Protein AF-A0A8T5L373-F1 (afdb_monomer)

Secondary structure (DSSP, 8-state):
-B---TTS----B--GGGEEEE-SS-EEESS--GGGGTTPEEE-TT--EEEEEEEEEE-SSSS-EEEEEEEESS-SSPEEEEGGGEEEESSEEEESS-GGG--

Sequence (103 aa):
MIVGPGWFEANHYIGGSYIDRITNEAIILSMMPATEYIGLVVNDLDGMKIGKIKAVNRSNKTNKLLSINIDSDHHDEDIQISADYISAIGHTVMLKEKLEDLK

Mean predicted aligned error: 8.51 Å

Foldseek 3Di:
DQDDDPPDPSQDDDDPQQFPDDDPVDTDGPDDQPQVQFQAFEAEPVRHTQATFHDFDADSVHSHTQWTWGDGPPDPDTDIGGPVQWPDDDSHTYGVHDPVPGD

Radius of gyration: 15.49 Å; Cα contacts (8 Å, |Δi|>4): 182; chains: 1; bounding box: 35×24×43 Å

Structure (mmCIF, N/CA/C/O backbone):
data_AF-A0A8T5L373-F1
#
_entry.id   AF-A0A8T5L373-F1
#
loop_
_atom_site.group_PDB
_atom_site.id
_atom_site.type_symbol
_atom_site.label_atom_id
_atom_site.label_alt_id
_atom_site.label_comp_id
_atom_site.label_asym_id
_atom_site.label_entity_id
_atom_site.label_seq_id
_atom_site.pdbx_PDB_ins_code
_atom_site.Cartn_x
_atom_site.Cartn_y
_atom_site.Cartn_z
_atom_site.occupancy
_atom_site.B_iso_or_equiv
_atom_site.auth_seq_id
_atom_site.auth_comp_id
_atom_site.auth_asym_id
_atom_site.auth_atom_id
_atom_site.pdbx_PDB_model_num
ATOM 1 N N . MET A 1 1 ? -9.178 3.736 20.911 1.00 44.25 1 MET A N 1
ATOM 2 C CA . MET A 1 1 ? -8.623 2.800 21.910 1.00 44.25 1 MET A CA 1
ATOM 3 C C . MET A 1 1 ? -7.206 2.480 21.474 1.00 44.25 1 MET A C 1
ATOM 5 O O . MET A 1 1 ? -7.011 2.283 20.281 1.00 44.25 1 MET A O 1
ATOM 9 N N . ILE A 1 2 ? -6.233 2.530 22.383 1.00 41.94 2 ILE A N 1
ATOM 10 C CA . ILE A 1 2 ? -4.852 2.135 22.084 1.00 41.94 2 ILE A CA 1
ATOM 11 C C . ILE A 1 2 ? -4.796 0.610 22.178 1.00 41.94 2 ILE A C 1
ATOM 13 O O . ILE A 1 2 ? -5.186 0.060 23.205 1.00 41.94 2 ILE A O 1
ATOM 17 N N . VAL A 1 3 ? -4.353 -0.062 21.117 1.00 47.97 3 VAL A N 1
ATOM 18 C CA . VAL A 1 3 ? -4.169 -1.519 21.098 1.00 47.97 3 VAL A CA 1
ATOM 19 C C . VAL A 1 3 ? -2.686 -1.784 20.862 1.00 47.97 3 VAL A C 1
ATOM 21 O O . VAL A 1 3 ? -2.147 -1.362 19.842 1.00 47.97 3 VAL A O 1
ATOM 24 N N . GLY A 1 4 ? -2.016 -2.439 21.810 1.00 43.22 4 GLY A N 1
ATOM 25 C CA . GLY A 1 4 ? -0.611 -2.818 21.673 1.00 43.22 4 GLY A CA 1
ATOM 26 C C . GLY A 1 4 ? -0.235 -3.954 22.630 1.00 43.22 4 GLY A C 1
ATOM 27 O O . GLY A 1 4 ? -0.633 -3.903 23.796 1.00 43.22 4 GLY A O 1
ATOM 28 N N . PRO A 1 5 ? 0.519 -4.977 22.183 1.00 47.25 5 PRO A N 1
ATOM 29 C CA . PRO A 1 5 ? 1.209 -5.872 23.099 1.00 47.25 5 PRO A CA 1
ATOM 30 C C . PRO A 1 5 ? 2.325 -5.074 23.787 1.00 47.25 5 PRO A C 1
ATOM 32 O O . PRO A 1 5 ? 2.983 -4.254 23.150 1.00 47.25 5 PRO A O 1
ATOM 35 N N . GLY A 1 6 ? 2.490 -5.285 25.094 1.00 42.47 6 GLY A N 1
ATOM 36 C CA . GLY A 1 6 ? 3.082 -4.356 26.068 1.00 42.47 6 GLY A CA 1
ATOM 37 C C . GLY A 1 6 ? 4.513 -3.837 25.866 1.00 42.47 6 GLY A C 1
ATOM 38 O O . GLY A 1 6 ? 5.014 -3.207 26.790 1.00 42.47 6 GLY A O 1
ATOM 39 N N . TRP A 1 7 ? 5.161 -4.043 24.714 1.00 44.59 7 TRP A N 1
ATOM 40 C CA . TRP A 1 7 ? 6.517 -3.562 24.407 1.00 44.59 7 TRP A CA 1
ATOM 41 C C . TRP A 1 7 ? 6.670 -2.832 23.061 1.00 44.59 7 TRP A C 1
ATOM 43 O O . TRP A 1 7 ? 7.786 -2.456 22.712 1.00 44.59 7 TRP A O 1
ATOM 53 N N . PHE A 1 8 ? 5.590 -2.584 22.315 1.00 43.81 8 PHE A N 1
ATOM 54 C CA . PHE A 1 8 ? 5.647 -1.776 21.090 1.00 43.81 8 PHE A CA 1
ATOM 55 C C . PHE A 1 8 ? 5.005 -0.411 21.325 1.00 43.81 8 PHE A C 1
ATOM 57 O O . PHE A 1 8 ? 3.930 -0.326 21.921 1.00 43.81 8 PHE A O 1
ATOM 64 N N . GLU A 1 9 ? 5.664 0.657 20.864 1.00 44.00 9 GLU A N 1
ATOM 65 C CA . GLU A 1 9 ? 5.100 2.005 20.895 1.00 44.00 9 GLU A CA 1
ATOM 66 C C . GLU A 1 9 ? 3.669 1.992 20.345 1.00 44.00 9 GLU A C 1
ATOM 68 O O . GLU A 1 9 ? 3.389 1.467 19.264 1.00 44.00 9 GLU A O 1
ATOM 73 N N . ALA A 1 10 ? 2.759 2.572 21.123 1.00 44.62 10 ALA A N 1
ATOM 74 C CA . ALA A 1 10 ? 1.334 2.695 20.860 1.00 44.62 10 ALA A CA 1
ATOM 75 C C . ALA A 1 10 ? 1.031 3.656 19.689 1.00 44.62 10 ALA A C 1
ATOM 77 O O . ALA A 1 10 ? 0.292 4.625 19.835 1.00 44.62 10 ALA A O 1
ATOM 78 N N . ASN A 1 11 ? 1.582 3.385 18.507 1.00 50.00 11 ASN A N 1
ATOM 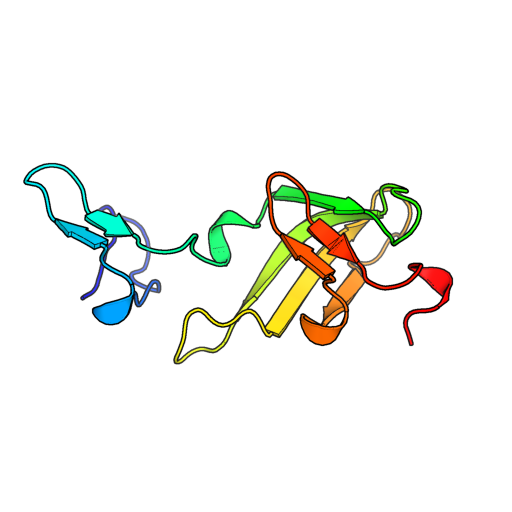79 C CA . ASN A 1 11 ? 1.402 4.194 17.299 1.00 50.00 11 ASN A CA 1
ATOM 80 C C . ASN A 1 11 ? 0.234 3.694 16.420 1.00 50.00 11 ASN A C 1
ATOM 82 O O . ASN A 1 11 ? 0.077 4.111 15.270 1.00 50.00 11 ASN A O 1
ATOM 86 N N . HIS A 1 12 ? -0.606 2.799 16.952 1.00 55.56 12 HIS A N 1
ATOM 87 C CA . HIS A 1 12 ? -1.753 2.222 16.255 1.00 55.56 12 HIS A CA 1
ATOM 88 C C . HIS A 1 12 ? -3.068 2.734 16.842 1.00 55.56 12 HIS A C 1
ATOM 90 O O . HIS A 1 12 ? -3.579 2.232 17.842 1.00 55.56 12 HIS A O 1
ATOM 96 N N . TYR A 1 13 ? -3.632 3.748 16.184 1.00 56.94 13 TYR A N 1
ATOM 97 C CA . TYR A 1 13 ? -4.986 4.220 16.449 1.00 56.94 13 TYR A CA 1
ATOM 98 C C . TYR A 1 13 ? -5.966 3.492 15.536 1.00 56.94 13 TYR A C 1
ATOM 100 O O . TYR A 1 13 ? -6.019 3.742 14.332 1.00 56.94 13 TYR A O 1
ATOM 108 N N . ILE A 1 14 ? -6.775 2.613 16.124 1.00 63.03 14 ILE A N 1
ATOM 109 C CA . ILE A 1 14 ? -7.926 2.014 15.451 1.00 63.03 14 ILE A CA 1
ATOM 110 C C . ILE A 1 14 ? -9.174 2.749 15.952 1.00 63.03 14 ILE A C 1
ATOM 112 O O . ILE A 1 14 ? -9.512 2.720 17.140 1.00 63.03 14 ILE A O 1
ATOM 116 N N . GLY A 1 15 ? -9.825 3.484 15.049 1.00 64.88 15 GLY A N 1
ATOM 117 C CA . GLY A 1 15 ? -11.127 4.104 15.305 1.00 64.88 15 GLY A CA 1
ATOM 118 C C . GLY A 1 15 ? -12.199 3.051 15.604 1.00 64.88 15 GLY A C 1
ATOM 119 O O . GLY A 1 15 ? -12.193 1.976 15.015 1.00 64.88 15 GLY A O 1
ATOM 120 N N . GLY A 1 16 ? -13.136 3.356 16.507 1.00 66.25 16 GLY A N 1
ATOM 121 C CA . GLY A 1 16 ? -14.153 2.390 16.952 1.00 66.25 16 GLY A CA 1
ATOM 122 C C . GLY A 1 16 ? -15.038 1.833 15.829 1.00 66.25 16 GLY A C 1
ATOM 123 O O . GLY A 1 16 ? -15.496 0.704 15.926 1.00 66.25 16 GLY A O 1
ATOM 124 N N . SER A 1 17 ? -15.207 2.573 14.729 1.00 70.62 17 SER A N 1
ATOM 125 C CA . SER A 1 17 ? -15.942 2.130 13.535 1.00 70.62 17 SER A CA 1
ATOM 126 C C . SER A 1 17 ? -15.294 0.956 12.792 1.00 70.62 17 SER A C 1
ATOM 128 O O . SER A 1 17 ? -15.932 0.356 11.934 1.00 70.62 17 SER A O 1
ATOM 130 N N . TYR A 1 18 ? -14.025 0.650 13.075 1.00 71.38 18 TYR A N 1
ATOM 131 C CA . TYR A 1 18 ? -13.310 -0.468 12.457 1.00 71.38 18 TYR A CA 1
ATOM 132 C C . TYR A 1 18 ? -13.440 -1.768 13.251 1.00 71.38 18 TYR A C 1
ATOM 134 O O . TYR A 1 18 ? -12.897 -2.783 12.830 1.00 71.38 18 TYR A O 1
ATOM 142 N N . ILE A 1 19 ? -14.115 -1.746 14.401 1.00 80.88 19 ILE A N 1
ATOM 143 C CA . ILE A 1 19 ? -14.329 -2.929 15.230 1.00 80.88 19 ILE A CA 1
ATOM 144 C C . ILE A 1 19 ? -15.616 -3.608 14.758 1.00 80.88 19 ILE A C 1
ATOM 146 O O . ILE A 1 19 ? -16.687 -3.015 14.847 1.00 80.88 19 ILE A O 1
ATOM 150 N N . ASP A 1 20 ? -15.505 -4.844 14.269 1.00 83.50 20 ASP A N 1
ATOM 151 C CA . ASP A 1 20 ? -16.668 -5.695 13.980 1.00 83.50 20 ASP A CA 1
ATOM 152 C C . ASP A 1 20 ? -17.229 -6.268 15.285 1.00 83.50 20 ASP A C 1
ATOM 154 O O . ASP A 1 20 ? -18.405 -6.108 15.607 1.00 83.50 20 ASP A O 1
ATOM 158 N N . ARG A 1 21 ? -16.361 -6.897 16.087 1.00 85.31 21 ARG A N 1
ATOM 159 C CA . ARG A 1 21 ? -16.721 -7.431 17.405 1.00 85.31 21 ARG A CA 1
ATOM 160 C C . ARG A 1 21 ? -15.515 -7.517 18.326 1.00 85.31 21 ARG A C 1
ATOM 162 O O . ARG A 1 21 ? -14.374 -7.648 17.884 1.00 85.31 21 ARG A O 1
ATOM 169 N N . ILE A 1 22 ? -15.799 -7.503 19.620 1.00 84.19 22 ILE A N 1
ATOM 170 C CA . ILE A 1 22 ? -14.819 -7.694 20.687 1.00 84.19 22 ILE A CA 1
ATOM 171 C C . ILE A 1 22 ? -15.151 -9.021 21.365 1.00 84.19 22 ILE A C 1
ATOM 173 O O . ILE A 1 22 ? -16.297 -9.234 21.763 1.00 84.19 22 ILE A O 1
ATOM 177 N N . THR A 1 23 ? -14.171 -9.912 21.474 1.00 86.94 23 THR A N 1
ATOM 178 C CA . THR A 1 23 ? -14.245 -11.115 22.315 1.00 86.94 23 THR A CA 1
ATOM 179 C C . THR A 1 23 ? -13.330 -10.941 23.525 1.00 86.94 23 THR A C 1
ATOM 181 O O . THR A 1 23 ? -12.626 -9.936 23.640 1.00 86.94 23 THR A O 1
ATOM 184 N N . ASN A 1 24 ? -13.333 -11.900 24.450 1.00 84.94 24 ASN A N 1
ATOM 185 C CA . ASN A 1 24 ? -12.442 -11.838 25.611 1.00 84.94 24 ASN A CA 1
ATOM 186 C C . ASN A 1 24 ? -10.960 -11.976 25.212 1.00 84.94 24 ASN A C 1
ATOM 188 O O . ASN A 1 24 ? -10.080 -11.534 25.945 1.00 84.94 24 ASN A O 1
ATOM 192 N N . GLU A 1 25 ? -10.689 -12.580 24.055 1.00 83.81 25 GLU A N 1
ATOM 193 C CA . GLU A 1 25 ? -9.356 -12.942 23.576 1.00 83.81 25 GLU A CA 1
ATOM 194 C C . GLU A 1 25 ? -8.850 -12.021 22.458 1.00 83.81 25 GLU A C 1
ATOM 196 O O . GLU A 1 25 ? -7.639 -11.870 22.299 1.00 83.81 25 GLU A O 1
ATOM 201 N N . ALA A 1 26 ? -9.746 -11.426 21.662 1.00 80.94 26 ALA A N 1
ATOM 202 C CA . ALA A 1 26 ? -9.365 -10.684 20.465 1.00 80.94 26 ALA A CA 1
ATOM 203 C C . ALA A 1 26 ? -10.349 -9.566 20.084 1.00 80.94 26 ALA A C 1
ATOM 205 O O . ALA A 1 26 ? -11.534 -9.581 20.418 1.00 80.94 26 ALA A O 1
ATOM 206 N N . ILE A 1 27 ? -9.846 -8.610 19.301 1.00 80.56 27 ILE A N 1
ATOM 207 C CA . ILE A 1 27 ? -10.656 -7.613 18.596 1.00 80.56 27 ILE A CA 1
ATOM 208 C C . ILE A 1 27 ? -10.674 -8.008 17.121 1.00 80.56 27 ILE A C 1
ATOM 210 O O . ILE A 1 27 ? -9.628 -8.045 16.474 1.00 80.56 27 ILE A O 1
ATOM 214 N N . ILE A 1 28 ? -11.858 -8.293 16.589 1.00 82.12 28 ILE A N 1
ATOM 215 C CA . IL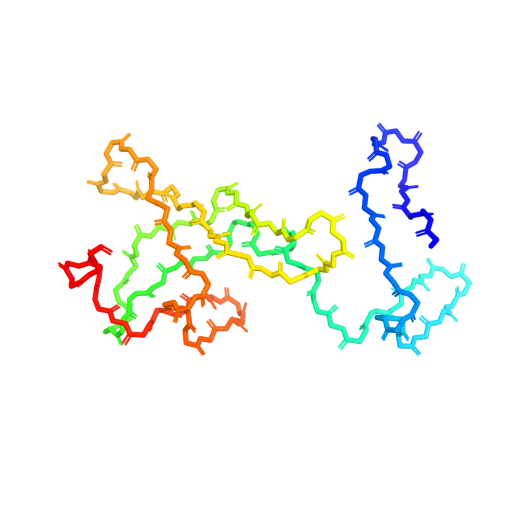E A 1 28 ? -12.050 -8.580 15.166 1.00 82.12 28 ILE A CA 1
ATOM 216 C C . ILE A 1 28 ? -12.346 -7.252 14.477 1.00 82.12 28 ILE A C 1
ATOM 218 O O . ILE A 1 28 ? -13.238 -6.505 14.893 1.00 82.12 28 ILE A O 1
ATOM 222 N N . LEU A 1 29 ? -11.601 -6.964 13.417 1.00 81.62 29 LEU A N 1
ATOM 223 C CA . LEU A 1 29 ? -11.768 -5.744 12.644 1.00 81.62 29 LEU A CA 1
ATOM 224 C C . LEU A 1 29 ? -12.689 -5.985 11.449 1.00 81.62 29 LEU A C 1
ATOM 226 O O . LEU A 1 29 ? -12.638 -7.036 10.817 1.00 81.62 29 LEU A O 1
ATOM 230 N N . SER A 1 30 ? -13.498 -4.985 11.114 1.00 80.62 30 SER A N 1
ATOM 231 C CA . SER A 1 30 ? -14.347 -4.989 9.918 1.00 80.62 30 SER A CA 1
ATOM 232 C C . SER A 1 30 ? -13.560 -4.733 8.627 1.00 80.62 30 SER A C 1
ATOM 234 O O . SER A 1 30 ? -14.099 -4.871 7.531 1.00 80.62 30 SER A O 1
ATOM 236 N N . MET A 1 31 ? -12.282 -4.360 8.740 1.00 77.44 31 MET A N 1
ATOM 237 C CA . MET A 1 31 ? -11.374 -4.149 7.618 1.00 77.44 31 MET A CA 1
ATOM 238 C C . MET A 1 31 ? -9.937 -4.534 7.974 1.00 77.44 31 MET A C 1
ATOM 240 O O . MET A 1 31 ? -9.548 -4.519 9.142 1.00 77.44 31 MET A O 1
ATOM 244 N N . MET A 1 32 ? -9.126 -4.788 6.951 1.00 79.81 32 MET A N 1
ATOM 245 C CA . MET A 1 32 ? -7.696 -5.033 7.106 1.00 79.81 32 MET A CA 1
ATOM 246 C C . MET A 1 32 ? -6.946 -3.711 7.378 1.00 79.81 32 MET A C 1
ATOM 248 O O . MET A 1 32 ? -7.110 -2.744 6.625 1.00 79.81 32 MET A O 1
ATOM 252 N N . PRO A 1 33 ? -6.142 -3.614 8.453 1.00 82.31 33 PRO A N 1
ATOM 253 C CA . PRO A 1 33 ? -5.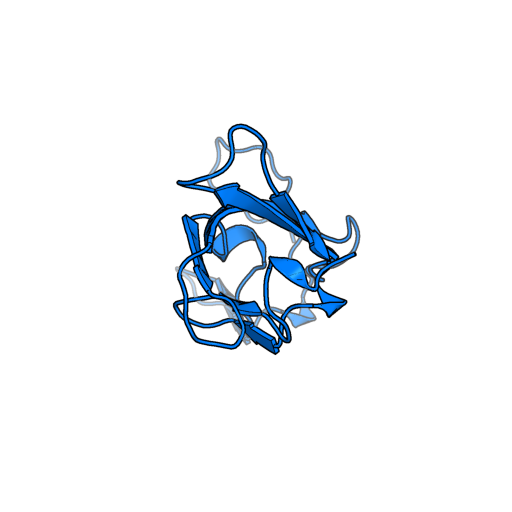288 -2.455 8.691 1.00 82.31 33 PRO A CA 1
ATOM 254 C C . PRO A 1 33 ? -4.292 -2.251 7.548 1.00 82.31 33 PRO A C 1
ATOM 256 O O . PRO A 1 33 ? -3.718 -3.218 7.060 1.00 82.31 33 PRO A O 1
ATOM 259 N N . ALA A 1 34 ? -4.016 -1.002 7.155 1.00 85.19 34 ALA A N 1
ATOM 260 C CA . ALA A 1 34 ? -3.097 -0.746 6.040 1.00 85.19 34 ALA A CA 1
ATOM 261 C C . ALA A 1 34 ? -1.658 -1.212 6.333 1.00 85.19 34 ALA A C 1
ATOM 263 O O . ALA A 1 34 ? -0.883 -1.470 5.422 1.00 85.19 34 ALA A O 1
ATOM 264 N N . THR A 1 35 ? -1.298 -1.343 7.611 1.00 85.31 35 THR A N 1
ATOM 265 C CA . THR A 1 35 ? -0.004 -1.878 8.056 1.00 85.31 35 THR A CA 1
ATOM 266 C C . THR A 1 35 ? 0.172 -3.358 7.757 1.00 85.31 35 THR A C 1
ATOM 268 O O . THR A 1 35 ? 1.303 -3.791 7.574 1.00 85.31 35 THR A O 1
ATOM 271 N N . GLU A 1 36 ? -0.920 -4.110 7.618 1.00 87.75 36 GLU A N 1
ATOM 272 C CA . GLU A 1 36 ? -0.870 -5.515 7.201 1.00 87.75 36 GLU A CA 1
ATOM 273 C C . GLU A 1 36 ? -0.524 -5.670 5.711 1.00 87.75 36 GLU A C 1
ATOM 275 O O . GLU A 1 36 ? -0.335 -6.782 5.231 1.00 87.75 36 GLU A O 1
ATOM 280 N N . TYR A 1 37 ? -0.442 -4.570 4.949 1.00 92.06 37 TYR A N 1
ATOM 281 C CA . TYR A 1 37 ? -0.042 -4.625 3.541 1.00 92.06 37 TYR A CA 1
ATOM 282 C C . TYR A 1 37 ? 1.475 -4.756 3.361 1.00 92.06 37 TYR A C 1
ATOM 284 O O . TYR A 1 37 ? 1.937 -5.056 2.261 1.00 92.06 37 TYR A O 1
ATOM 292 N N . ILE A 1 38 ? 2.267 -4.531 4.414 1.00 94.06 38 ILE A N 1
ATOM 293 C CA . ILE A 1 38 ? 3.726 -4.669 4.360 1.00 94.06 38 ILE A CA 1
ATOM 294 C C . ILE A 1 38 ? 4.089 -6.122 4.019 1.00 94.06 38 ILE A C 1
ATOM 296 O O . ILE A 1 38 ? 3.564 -7.069 4.596 1.00 94.06 38 ILE A O 1
ATOM 300 N N . GLY A 1 39 ? 4.996 -6.297 3.060 1.00 94.69 39 GLY A N 1
ATOM 301 C CA . GLY A 1 39 ? 5.440 -7.592 2.552 1.00 94.69 39 GLY A CA 1
ATOM 302 C C . GLY A 1 39 ? 4.576 -8.177 1.431 1.00 94.69 39 GLY A C 1
ATOM 303 O O . GLY A 1 39 ? 5.020 -9.133 0.786 1.00 94.69 39 GLY A O 1
ATOM 304 N N . LEU A 1 40 ? 3.393 -7.610 1.150 1.00 96.12 40 LEU A N 1
ATOM 305 C CA . LEU A 1 40 ? 2.574 -8.045 0.017 1.00 96.12 40 LEU A CA 1
ATOM 306 C C . LEU A 1 40 ? 3.290 -7.770 -1.307 1.00 96.12 40 LEU A C 1
ATOM 308 O O . LEU A 1 40 ? 3.976 -6.758 -1.471 1.00 96.12 40 LEU A O 1
ATOM 312 N N . VAL A 1 41 ? 3.107 -8.685 -2.258 1.00 96.88 41 VAL A N 1
ATOM 313 C CA . VAL A 1 41 ? 3.633 -8.544 -3.619 1.00 96.88 41 VAL A CA 1
ATOM 314 C C . VAL A 1 41 ? 2.808 -7.506 -4.368 1.00 96.88 41 VAL A C 1
ATOM 316 O O . VAL A 1 41 ? 1.577 -7.559 -4.333 1.00 96.88 41 VAL A O 1
ATOM 319 N N . VAL A 1 42 ? 3.491 -6.592 -5.053 1.00 96.44 42 VAL A N 1
ATOM 320 C CA . VAL A 1 42 ? 2.865 -5.601 -5.931 1.00 96.44 42 VAL A CA 1
ATOM 321 C C . VAL A 1 42 ? 3.073 -6.023 -7.376 1.00 96.44 42 VAL A C 1
ATOM 323 O O . VAL A 1 42 ? 4.211 -6.246 -7.798 1.00 96.44 42 VAL A O 1
ATOM 326 N N . ASN A 1 43 ? 1.973 -6.113 -8.115 1.00 96.00 43 ASN A N 1
ATOM 327 C CA . ASN A 1 43 ? 1.957 -6.391 -9.539 1.00 96.00 43 ASN A CA 1
ATOM 328 C C . ASN A 1 43 ? 1.373 -5.202 -10.303 1.00 96.00 43 ASN A C 1
ATOM 330 O O . ASN A 1 43 ? 0.504 -4.486 -9.794 1.00 96.00 43 ASN A O 1
ATOM 334 N N . ASP A 1 44 ? 1.829 -5.017 -11.532 1.00 94.50 44 ASP A N 1
ATOM 335 C CA . ASP A 1 44 ? 1.262 -4.034 -12.445 1.00 94.50 44 ASP A CA 1
ATOM 336 C C . ASP A 1 44 ? -0.071 -4.503 -13.070 1.00 94.50 44 ASP A C 1
ATOM 338 O O . ASP A 1 44 ? -0.615 -5.551 -12.707 1.00 94.50 44 ASP A O 1
ATOM 342 N N . LEU A 1 45 ? -0.607 -3.717 -14.010 1.00 94.81 45 LEU A N 1
ATOM 343 C CA . LEU A 1 45 ? -1.841 -4.047 -14.732 1.00 94.81 45 LEU A CA 1
ATOM 344 C C . LEU A 1 45 ? -1.778 -5.390 -15.489 1.00 94.81 45 LEU A C 1
ATOM 346 O O . LEU A 1 45 ? -2.793 -6.083 -15.572 1.00 94.81 45 LEU A O 1
ATOM 350 N N . ASP A 1 46 ? -0.610 -5.770 -16.011 1.00 93.44 46 ASP A N 1
ATOM 351 C CA . ASP A 1 46 ? -0.409 -7.019 -16.757 1.00 93.44 46 ASP A CA 1
ATOM 352 C C . ASP A 1 46 ? -0.145 -8.218 -15.824 1.00 93.44 46 ASP A C 1
ATOM 354 O O . ASP A 1 46 ? -0.027 -9.361 -16.276 1.00 93.44 46 ASP A O 1
ATOM 358 N N . GLY A 1 47 ? -0.069 -7.980 -14.511 1.00 92.06 47 GLY A N 1
ATOM 359 C CA . GLY A 1 47 ? 0.272 -8.990 -13.513 1.00 92.06 47 GLY A CA 1
ATOM 360 C C . GLY A 1 47 ? 1.778 -9.222 -13.370 1.00 92.06 47 GLY A C 1
ATOM 361 O O . GLY A 1 47 ? 2.181 -10.190 -12.718 1.00 92.06 47 GLY A O 1
ATOM 362 N N . MET A 1 48 ? 2.617 -8.361 -13.950 1.00 93.00 48 MET A N 1
ATOM 363 C CA . MET A 1 48 ? 4.064 -8.422 -13.785 1.00 93.00 48 MET A CA 1
ATOM 364 C C . MET A 1 48 ? 4.450 -7.956 -12.381 1.00 93.00 48 MET A C 1
ATOM 366 O O . MET A 1 48 ? 4.031 -6.896 -11.916 1.00 93.00 48 MET A O 1
ATOM 370 N N . LYS A 1 49 ? 5.277 -8.754 -11.699 1.00 94.75 49 LYS A N 1
ATOM 371 C CA . LYS A 1 49 ? 5.764 -8.435 -10.356 1.00 94.75 49 LYS A CA 1
ATOM 372 C C . LYS A 1 49 ? 6.723 -7.246 -10.401 1.00 94.75 49 LYS A C 1
ATOM 374 O O . LYS A 1 49 ? 7.774 -7.329 -11.027 1.00 94.75 49 LYS A O 1
ATOM 379 N N . ILE A 1 50 ? 6.399 -6.203 -9.641 1.00 94.25 50 ILE A N 1
ATOM 380 C CA . ILE A 1 50 ? 7.255 -5.025 -9.439 1.00 94.25 50 ILE A CA 1
ATOM 381 C C . ILE A 1 50 ? 8.196 -5.238 -8.247 1.00 94.25 50 ILE A C 1
ATOM 383 O O . ILE A 1 50 ? 9.371 -4.869 -8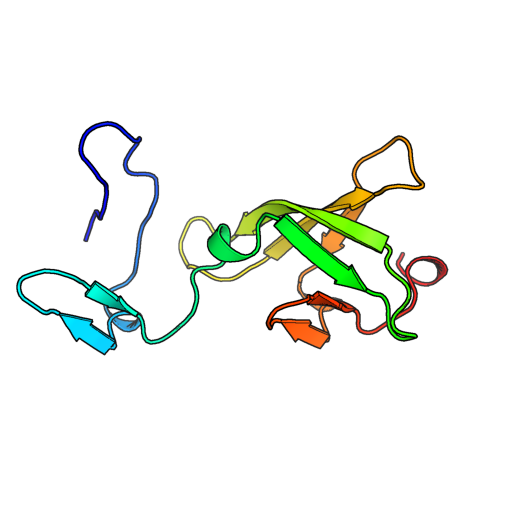.287 1.00 94.25 50 ILE A O 1
ATOM 387 N N . GLY A 1 51 ? 7.672 -5.826 -7.169 1.00 95.44 51 GLY A N 1
ATOM 388 C CA . GLY A 1 51 ? 8.395 -5.957 -5.908 1.00 95.44 51 GLY A CA 1
ATOM 389 C C . GLY A 1 51 ? 7.480 -6.280 -4.732 1.00 95.44 51 GLY A C 1
ATOM 390 O O . GLY A 1 51 ? 6.411 -6.880 -4.906 1.00 95.44 51 GLY A O 1
ATOM 391 N N . LYS A 1 52 ? 7.900 -5.894 -3.526 1.00 96.88 52 LYS A N 1
ATOM 392 C CA . LYS A 1 52 ? 7.116 -6.053 -2.290 1.00 96.88 52 LYS A CA 1
ATOM 393 C C . LYS A 1 52 ? 6.971 -4.735 -1.547 1.00 96.88 52 LYS A C 1
ATOM 395 O O . LYS A 1 52 ? 7.871 -3.904 -1.562 1.00 96.88 52 LYS A O 1
ATOM 400 N N . ILE A 1 53 ? 5.858 -4.557 -0.843 1.00 96.50 53 ILE A N 1
ATOM 401 C CA . ILE A 1 53 ? 5.654 -3.367 -0.011 1.00 96.50 53 ILE A CA 1
ATOM 402 C C . ILE A 1 53 ? 6.641 -3.387 1.157 1.00 96.50 53 ILE A C 1
ATOM 404 O O . ILE A 1 53 ? 6.578 -4.260 2.020 1.00 96.50 53 ILE A O 1
ATOM 408 N N . LYS A 1 54 ? 7.516 -2.390 1.212 1.00 95.75 54 LYS A N 1
ATOM 409 C CA . LYS A 1 54 ? 8.471 -2.171 2.302 1.00 95.75 54 LYS A CA 1
ATOM 410 C C . LYS A 1 54 ? 7.887 -1.295 3.399 1.00 95.75 54 LYS A C 1
ATOM 412 O O . LYS A 1 54 ? 8.098 -1.551 4.581 1.00 95.75 54 LYS A O 1
ATOM 417 N N . ALA A 1 55 ? 7.137 -0.267 3.007 1.00 94.38 55 ALA A N 1
ATOM 418 C CA . ALA A 1 55 ? 6.495 0.655 3.932 1.00 94.38 55 ALA A CA 1
ATOM 419 C C . ALA A 1 55 ? 5.160 1.157 3.381 1.00 94.38 55 ALA A C 1
ATOM 421 O O . ALA A 1 55 ? 4.947 1.230 2.171 1.00 94.38 55 ALA A O 1
ATOM 422 N N . VAL A 1 56 ? 4.266 1.541 4.290 1.00 93.75 56 VAL A N 1
ATOM 423 C CA . VAL A 1 56 ? 2.980 2.155 3.958 1.00 93.75 56 VAL A CA 1
ATOM 424 C C . VAL A 1 56 ? 2.909 3.552 4.550 1.00 93.75 56 VAL A C 1
ATOM 426 O O . VAL A 1 56 ? 3.192 3.759 5.730 1.00 93.75 56 VAL A O 1
A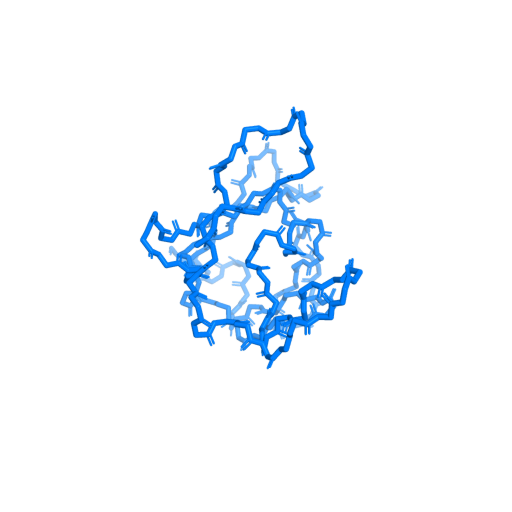TOM 429 N N . ASN A 1 57 ? 2.498 4.516 3.736 1.00 92.19 57 ASN A N 1
ATOM 430 C CA . ASN A 1 57 ? 2.157 5.851 4.190 1.00 92.19 57 ASN A CA 1
ATOM 431 C C . ASN A 1 57 ? 0.637 5.934 4.331 1.00 92.19 57 ASN A C 1
ATOM 433 O O . ASN A 1 57 ? -0.106 5.696 3.374 1.00 92.19 57 ASN A O 1
ATOM 437 N N . ARG A 1 58 ? 0.163 6.268 5.527 1.00 89.00 58 ARG A N 1
ATOM 438 C CA . ARG A 1 58 ? -1.263 6.392 5.841 1.00 89.00 58 ARG A CA 1
ATOM 439 C C . ARG A 1 58 ? -1.544 7.738 6.480 1.00 89.00 58 ARG A C 1
ATOM 441 O O . ARG A 1 58 ? -0.650 8.397 7.000 1.00 89.00 58 ARG A O 1
ATOM 448 N N . SER A 1 59 ? -2.811 8.132 6.493 1.00 84.69 59 SER A N 1
ATOM 449 C CA . SER A 1 59 ? -3.215 9.311 7.250 1.00 84.69 59 SER A CA 1
ATOM 450 C C . SER A 1 59 ? -2.884 9.147 8.741 1.00 84.69 59 SER A C 1
ATOM 452 O O . SER A 1 59 ? -3.220 8.144 9.358 1.00 84.69 59 SER A O 1
ATOM 454 N N . ASN A 1 60 ? -2.319 10.176 9.373 1.00 76.75 60 ASN A N 1
ATOM 455 C CA . ASN A 1 60 ? -2.090 10.168 10.827 1.00 76.75 60 ASN A CA 1
ATOM 456 C C . ASN A 1 60 ? -3.394 10.192 11.645 1.00 76.75 60 ASN A C 1
ATOM 458 O O . ASN A 1 60 ? -3.373 10.005 12.858 1.00 76.75 60 ASN A O 1
ATOM 462 N N . LYS A 1 61 ? -4.533 10.460 10.992 1.00 76.00 61 LYS A N 1
ATOM 463 C CA . LYS A 1 61 ? -5.851 10.572 11.631 1.00 76.00 61 LYS A CA 1
ATOM 464 C C . LYS A 1 61 ? -6.779 9.400 11.304 1.00 76.00 61 LYS A C 1
ATOM 466 O O . LYS A 1 61 ? -7.767 9.205 12.006 1.00 76.00 61 LYS A O 1
ATOM 471 N N . THR A 1 62 ? -6.510 8.647 10.236 1.00 76.88 62 THR A N 1
ATOM 472 C CA . THR A 1 62 ? -7.371 7.553 9.756 1.00 76.88 62 THR A CA 1
ATOM 473 C C . THR A 1 62 ? -6.531 6.398 9.219 1.00 76.88 62 THR A C 1
ATOM 475 O O . THR A 1 62 ? -5.395 6.585 8.809 1.00 76.88 62 THR A O 1
ATOM 478 N N . ASN A 1 63 ? -7.094 5.194 9.118 1.00 75.94 63 ASN A N 1
ATOM 479 C CA . ASN A 1 63 ? -6.398 4.064 8.490 1.00 75.94 63 ASN A CA 1
ATOM 480 C C . ASN A 1 63 ? -6.388 4.146 6.941 1.00 75.94 63 ASN A C 1
ATOM 482 O O . ASN A 1 63 ? -6.191 3.144 6.260 1.00 75.94 63 ASN A O 1
ATOM 486 N N . LYS A 1 64 ? -6.636 5.329 6.359 1.00 85.50 64 LYS A N 1
ATOM 487 C CA . LYS A 1 64 ? -6.643 5.512 4.905 1.00 85.50 64 LYS A CA 1
ATOM 488 C C . LYS A 1 64 ? -5.210 5.475 4.374 1.00 85.50 64 LYS A C 1
ATOM 490 O O . LYS A 1 64 ? -4.380 6.285 4.789 1.00 85.50 64 LYS A O 1
ATOM 495 N N . LEU A 1 65 ? -4.959 4.563 3.439 1.00 90.69 65 LEU A N 1
ATOM 496 C CA . LEU A 1 65 ? -3.711 4.471 2.688 1.00 90.69 65 LEU A CA 1
ATOM 497 C C . LEU A 1 65 ? -3.544 5.708 1.790 1.00 90.69 65 LEU A C 1
ATOM 499 O O . LEU A 1 65 ? -4.489 6.110 1.111 1.00 90.69 65 LEU A O 1
ATOM 503 N N . LEU A 1 66 ? -2.358 6.313 1.820 1.00 94.00 66 LEU A N 1
ATOM 504 C CA . LEU A 1 66 ? -1.976 7.456 0.986 1.00 94.00 66 LEU A CA 1
ATOM 505 C C . LEU A 1 66 ? -0.994 7.029 -0.104 1.00 94.00 66 LEU A C 1
ATOM 507 O O . LEU A 1 66 ? -1.187 7.366 -1.265 1.00 94.00 66 LEU A O 1
ATOM 511 N N . SER A 1 67 ? 0.033 6.264 0.262 1.00 95.69 67 SER A N 1
ATOM 512 C CA . SER A 1 67 ? 0.992 5.692 -0.682 1.00 95.69 67 SER A CA 1
ATOM 513 C C . SER A 1 67 ? 1.634 4.427 -0.117 1.00 95.69 67 SER A C 1
ATOM 515 O O . SER A 1 67 ? 1.573 4.166 1.087 1.00 95.69 67 SER A O 1
ATOM 517 N N . ILE A 1 68 ? 2.268 3.652 -0.987 1.00 96.06 68 ILE A N 1
ATOM 518 C CA . ILE A 1 68 ? 3.105 2.501 -0.640 1.00 96.06 68 ILE A CA 1
ATOM 519 C C . ILE A 1 68 ? 4.519 2.743 -1.156 1.00 96.06 68 ILE A C 1
ATOM 521 O O . ILE A 1 68 ? 4.683 3.315 -2.229 1.00 96.06 68 ILE A O 1
ATOM 525 N N . ASN A 1 69 ? 5.517 2.298 -0.402 1.00 96.38 69 ASN A N 1
ATOM 526 C CA . ASN A 1 69 ? 6.896 2.220 -0.870 1.00 96.38 69 ASN A CA 1
ATOM 527 C C . ASN A 1 69 ? 7.209 0.760 -1.159 1.00 96.38 69 ASN A C 1
ATOM 529 O O . ASN A 1 69 ? 6.979 -0.109 -0.310 1.00 96.38 69 ASN A O 1
ATOM 533 N N . ILE A 1 70 ? 7.710 0.505 -2.356 1.00 96.06 70 ILE A N 1
ATOM 534 C CA . ILE A 1 70 ? 7.959 -0.822 -2.891 1.00 96.06 70 ILE A CA 1
ATOM 535 C C . ILE A 1 70 ? 9.468 -1.024 -2.936 1.00 96.06 70 ILE A C 1
ATOM 537 O O . ILE A 1 70 ? 10.177 -0.243 -3.564 1.00 96.06 70 ILE A O 1
ATOM 541 N N . ASP A 1 71 ? 9.929 -2.078 -2.274 1.00 95.62 71 ASP A N 1
ATOM 542 C CA . ASP A 1 71 ? 11.256 -2.642 -2.498 1.00 95.62 71 ASP A CA 1
ATOM 543 C C . ASP A 1 71 ? 11.191 -3.413 -3.817 1.00 95.62 71 ASP A C 1
ATOM 545 O O . ASP A 1 71 ? 10.484 -4.430 -3.916 1.00 95.62 71 ASP A O 1
ATOM 549 N N . SER A 1 72 ? 11.796 -2.850 -4.861 1.00 91.31 72 SER A N 1
ATOM 550 C CA . SER A 1 72 ? 11.781 -3.449 -6.188 1.00 91.31 72 SER A CA 1
ATOM 551 C C . SER A 1 72 ? 12.957 -4.394 -6.349 1.00 91.31 72 SER A C 1
ATOM 553 O O . SER A 1 72 ? 14.089 -4.053 -6.037 1.00 91.31 72 SER A O 1
ATOM 555 N N . ASP A 1 73 ? 12.707 -5.562 -6.938 1.00 81.19 73 ASP A N 1
ATOM 556 C CA . ASP A 1 73 ? 13.791 -6.500 -7.236 1.00 81.19 73 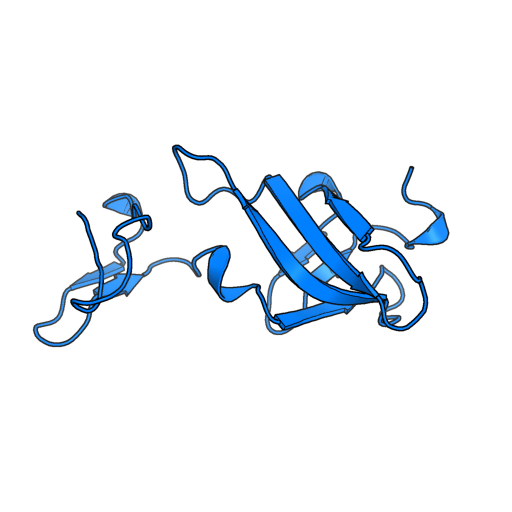ASP A CA 1
ATOM 557 C C . ASP A 1 73 ? 14.700 -6.001 -8.389 1.00 81.19 73 ASP A C 1
ATOM 559 O O . ASP A 1 73 ? 15.748 -6.594 -8.633 1.00 81.19 73 ASP A O 1
ATOM 563 N N . HIS A 1 74 ? 14.284 -4.964 -9.136 1.00 81.31 74 HIS A N 1
ATOM 564 C CA . HIS A 1 74 ? 14.918 -4.531 -10.395 1.00 81.31 74 HIS A CA 1
ATOM 565 C C . HIS A 1 74 ? 15.429 -3.083 -10.374 1.00 81.31 74 HIS A C 1
ATOM 567 O O . HIS A 1 74 ? 16.096 -2.666 -11.321 1.00 81.31 74 HIS A O 1
ATOM 573 N N . HIS A 1 75 ? 15.118 -2.317 -9.329 1.00 81.06 75 HIS A N 1
ATOM 574 C CA . HIS A 1 75 ? 15.542 -0.928 -9.184 1.00 81.06 75 HIS A CA 1
ATOM 575 C C . HIS A 1 75 ? 16.327 -0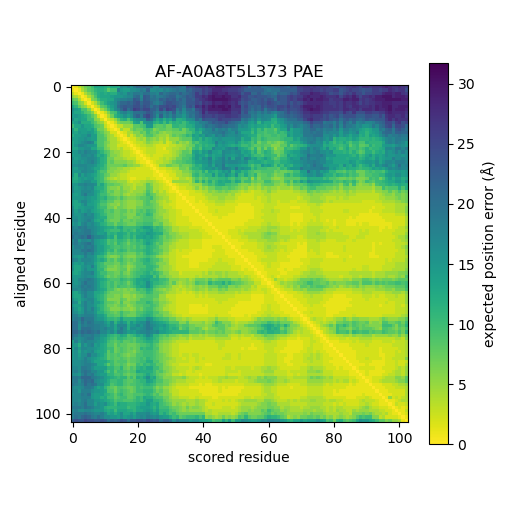.769 -7.883 1.00 81.06 75 HIS A C 1
ATOM 577 O O . HIS A 1 75 ? 15.927 -1.304 -6.856 1.00 81.06 75 HIS A O 1
ATOM 583 N N . ASP A 1 76 ? 17.426 -0.013 -7.931 1.00 82.38 76 ASP A N 1
ATOM 584 C CA . ASP A 1 76 ? 18.278 0.234 -6.757 1.00 82.38 76 ASP A CA 1
ATOM 585 C C . ASP A 1 76 ? 17.599 1.133 -5.704 1.00 82.38 76 ASP A C 1
ATOM 587 O O . ASP A 1 76 ? 18.021 1.173 -4.548 1.00 82.38 76 ASP A O 1
ATOM 591 N N . GLU A 1 77 ? 16.552 1.863 -6.098 1.00 88.94 77 GLU A N 1
ATOM 592 C CA . GLU A 1 77 ? 15.804 2.779 -5.239 1.00 88.94 77 GLU A CA 1
ATOM 593 C C . GLU A 1 77 ? 14.38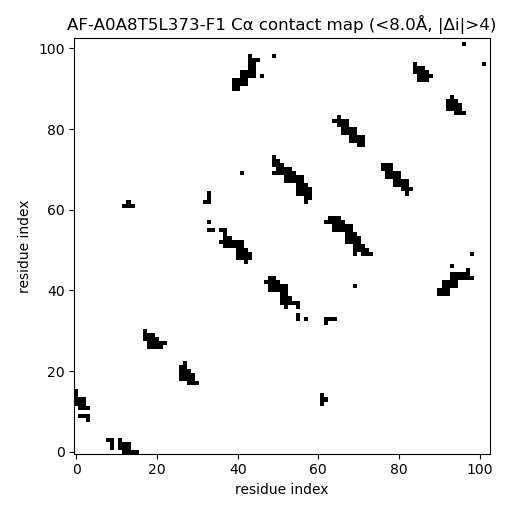2 2.269 -4.966 1.00 88.94 77 GLU A C 1
ATOM 595 O O . GLU A 1 77 ? 13.733 1.667 -5.825 1.00 88.94 77 GLU A O 1
ATOM 600 N N . ASP A 1 78 ? 13.880 2.562 -3.761 1.00 91.50 78 ASP A N 1
ATOM 601 C CA . ASP A 1 78 ? 12.497 2.271 -3.385 1.00 91.50 78 ASP A CA 1
ATOM 602 C C . ASP A 1 78 ? 11.528 3.066 -4.278 1.00 91.50 78 ASP A C 1
ATOM 604 O O . ASP A 1 78 ? 11.656 4.281 -4.444 1.00 91.50 78 ASP A O 1
ATOM 608 N N . ILE A 1 79 ? 10.490 2.401 -4.780 1.00 93.25 79 ILE A N 1
ATOM 609 C CA . ILE A 1 79 ? 9.481 3.029 -5.640 1.00 93.25 79 ILE A CA 1
ATOM 610 C C . ILE A 1 79 ? 8.286 3.450 -4.790 1.00 93.25 79 ILE A C 1
ATOM 612 O O . ILE A 1 79 ? 7.625 2.610 -4.176 1.00 93.25 79 ILE A O 1
ATOM 616 N N . GLN A 1 80 ? 7.962 4.742 -4.772 1.00 94.75 80 GLN A N 1
ATOM 617 C CA . GLN A 1 80 ? 6.790 5.253 -4.063 1.00 94.75 80 GLN A CA 1
ATOM 618 C C . GLN A 1 80 ? 5.583 5.389 -5.001 1.00 94.75 80 GLN A C 1
ATOM 620 O O . GLN A 1 80 ? 5.607 6.183 -5.935 1.00 94.75 80 GLN A O 1
ATOM 625 N N . ILE A 1 81 ? 4.490 4.677 -4.706 1.00 94.69 81 ILE A N 1
ATOM 626 C CA . ILE A 1 81 ? 3.249 4.685 -5.498 1.00 94.69 81 ILE A CA 1
ATOM 627 C C . ILE A 1 81 ? 2.079 5.239 -4.680 1.00 94.69 81 ILE A C 1
ATOM 629 O O . ILE A 1 81 ? 1.803 4.771 -3.572 1.00 94.69 81 ILE A O 1
ATOM 633 N N . SER A 1 82 ? 1.362 6.227 -5.229 1.00 95.38 82 SER A N 1
ATOM 634 C CA . SER A 1 82 ? 0.123 6.754 -4.633 1.00 95.38 82 SER A CA 1
ATOM 635 C C . SER A 1 82 ? -0.971 5.685 -4.581 1.00 95.38 82 SER A C 1
ATOM 637 O O . SER A 1 82 ? -1.136 4.898 -5.513 1.00 95.38 82 SER A O 1
ATOM 639 N N . ALA A 1 83 ? -1.786 5.709 -3.525 1.00 94.62 83 ALA A N 1
ATOM 640 C CA . ALA A 1 83 ? -2.963 4.854 -3.403 1.00 94.62 83 ALA A CA 1
ATOM 641 C C . ALA A 1 83 ? -3.964 5.044 -4.559 1.00 94.62 83 ALA A C 1
ATOM 643 O O . ALA A 1 83 ? -4.731 4.130 -4.858 1.00 94.62 83 ALA A O 1
ATOM 644 N N . ASP A 1 84 ? -3.931 6.191 -5.245 1.00 95.06 84 ASP A N 1
ATOM 645 C CA . ASP A 1 84 ? -4.781 6.462 -6.407 1.00 95.06 84 ASP A CA 1
ATOM 646 C C . ASP A 1 84 ? -4.465 5.556 -7.605 1.00 95.06 84 ASP A C 1
ATOM 648 O O . ASP A 1 84 ? -5.350 5.320 -8.428 1.00 95.06 84 ASP A O 1
ATOM 652 N N . TYR A 1 85 ? -3.256 4.992 -7.678 1.00 95.44 85 TYR A N 1
ATOM 653 C CA . TYR A 1 85 ? -2.850 4.045 -8.720 1.00 95.44 85 TYR A CA 1
ATOM 654 C C . TYR A 1 85 ? -3.102 2.582 -8.344 1.00 95.44 85 TYR A C 1
ATOM 656 O O . TYR A 1 85 ? -2.828 1.691 -9.143 1.00 95.44 85 TYR A O 1
ATOM 664 N N . ILE A 1 86 ? -3.652 2.305 -7.159 1.00 95.25 86 ILE A N 1
ATOM 665 C CA . ILE A 1 86 ? -3.965 0.942 -6.717 1.00 95.25 86 ILE A CA 1
ATOM 666 C C . ILE A 1 86 ? -5.376 0.572 -7.181 1.00 95.25 86 ILE A C 1
ATOM 668 O O . ILE A 1 86 ? -6.344 1.280 -6.891 1.00 95.25 86 ILE A O 1
ATOM 672 N N . SER A 1 87 ? -5.504 -0.535 -7.911 1.00 95.25 87 SER A N 1
ATOM 673 C CA . SER A 1 87 ? -6.791 -1.042 -8.403 1.00 95.25 87 SER A CA 1
ATOM 674 C C . SER A 1 87 ? -7.455 -1.982 -7.398 1.00 95.25 87 SER A C 1
ATOM 676 O O . SER A 1 87 ? -8.660 -1.881 -7.165 1.00 95.25 87 SER A O 1
ATOM 678 N N . ALA A 1 88 ? -6.675 -2.864 -6.770 1.00 93.12 88 ALA A N 1
ATOM 679 C CA . ALA A 1 88 ? -7.166 -3.837 -5.802 1.00 93.12 88 ALA A CA 1
ATOM 680 C C . ALA A 1 88 ? -6.095 -4.216 -4.771 1.00 93.12 88 ALA A C 1
ATOM 682 O O . ALA A 1 88 ? -4.898 -4.227 -5.064 1.00 93.12 88 ALA A O 1
ATOM 683 N N . ILE A 1 89 ? -6.551 -4.571 -3.566 1.00 92.00 89 ILE A N 1
ATOM 684 C CA . ILE A 1 89 ? -5.718 -5.075 -2.468 1.00 92.00 89 ILE A CA 1
ATOM 685 C C . ILE A 1 89 ? -6.342 -6.376 -1.957 1.00 92.00 89 ILE A C 1
ATOM 687 O O . ILE A 1 89 ? -7.488 -6.382 -1.509 1.00 92.00 89 ILE A O 1
ATOM 691 N N . GLY A 1 90 ? -5.587 -7.470 -2.038 1.00 88.06 90 GLY A N 1
ATOM 692 C CA . GLY A 1 90 ? -5.935 -8.783 -1.493 1.00 88.06 90 GLY A CA 1
ATOM 693 C C . GLY A 1 90 ? -4.691 -9.461 -0.920 1.00 88.06 90 GLY A C 1
ATOM 694 O O . GLY A 1 90 ? -3.943 -8.844 -0.170 1.00 88.06 90 GLY A O 1
ATOM 695 N N . HIS A 1 91 ? -4.419 -10.709 -1.313 1.00 89.44 91 HIS A N 1
ATOM 696 C CA . HIS A 1 91 ? -3.126 -11.358 -1.024 1.00 89.44 91 HIS A CA 1
ATOM 697 C C . HIS A 1 91 ? -1.956 -10.753 -1.823 1.00 89.44 91 HIS A C 1
ATOM 699 O O . HIS A 1 91 ? -0.792 -10.985 -1.509 1.00 89.44 91 HIS A O 1
ATOM 705 N N . THR A 1 92 ? -2.271 -9.985 -2.862 1.00 94.38 92 THR A N 1
ATOM 706 C CA . THR A 1 92 ? -1.346 -9.167 -3.645 1.00 94.38 92 THR A CA 1
ATOM 707 C C . THR A 1 92 ? -1.979 -7.800 -3.880 1.00 94.38 92 THR A C 1
ATOM 709 O O . THR A 1 92 ? -3.198 -7.636 -3.751 1.00 94.38 92 THR A O 1
ATOM 712 N N . VAL A 1 93 ? -1.157 -6.819 -4.233 1.00 95.62 93 VAL A N 1
ATOM 713 C CA . VAL A 1 93 ? -1.601 -5.485 -4.641 1.00 95.62 93 VAL A CA 1
ATOM 714 C C . VAL A 1 93 ? -1.495 -5.378 -6.153 1.00 95.62 93 VAL A C 1
ATOM 716 O O . VAL A 1 93 ? -0.453 -5.697 -6.717 1.00 95.62 93 VAL A O 1
ATOM 719 N N . MET A 1 94 ? -2.576 -4.949 -6.799 1.00 96.81 94 MET A N 1
ATOM 720 C CA . MET A 1 94 ? -2.622 -4.705 -8.241 1.00 96.81 94 MET A CA 1
ATOM 721 C C . MET A 1 94 ? -2.631 -3.201 -8.498 1.00 96.81 94 MET A C 1
ATOM 723 O O . MET A 1 94 ? -3.396 -2.465 -7.863 1.00 96.81 94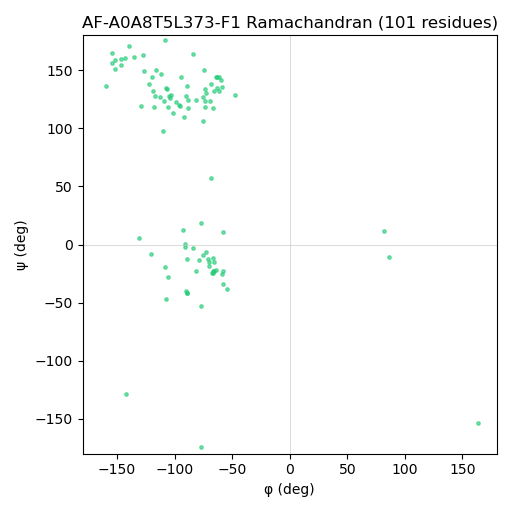 MET A O 1
ATOM 727 N N . LEU A 1 95 ? -1.808 -2.743 -9.436 1.00 95.88 95 LEU A N 1
ATOM 728 C CA . LEU A 1 95 ? -1.866 -1.371 -9.928 1.00 95.88 95 LEU A CA 1
ATOM 729 C C . LEU A 1 95 ? -2.922 -1.228 -11.034 1.00 95.88 95 LEU A C 1
ATOM 731 O O . LEU A 1 95 ? -3.443 -2.209 -11.569 1.00 95.88 95 LEU A O 1
ATOM 735 N N . LYS A 1 96 ? -3.305 0.014 -11.320 1.00 95.94 96 LYS A N 1
ATOM 736 C CA . LYS A 1 96 ? -4.219 0.370 -12.417 1.00 95.94 96 LYS A CA 1
ATOM 737 C C . LYS A 1 96 ? -3.512 0.439 -13.768 1.00 95.94 96 LYS A C 1
ATOM 739 O O . LYS A 1 96 ? -4.172 0.340 -14.794 1.00 95.94 96 LYS A O 1
ATOM 744 N N . GLU A 1 97 ? -2.202 0.644 -13.752 1.00 94.00 97 GLU A N 1
ATOM 745 C CA . GLU A 1 97 ? -1.375 0.954 -14.916 1.00 94.00 97 GLU A CA 1
ATOM 746 C C . GLU A 1 97 ? -0.051 0.183 -14.825 1.00 94.00 97 GLU A C 1
ATOM 748 O O . GLU A 1 97 ? 0.240 -0.452 -13.801 1.00 94.00 97 GLU A O 1
ATOM 753 N N . LYS A 1 98 ? 0.737 0.206 -15.901 1.00 92.69 98 LYS A N 1
ATOM 754 C CA . LYS A 1 98 ? 2.086 -0.368 -15.902 1.00 92.69 98 LYS A CA 1
ATOM 755 C C . LYS A 1 98 ? 3.034 0.532 -15.132 1.00 92.69 98 LYS A C 1
ATOM 757 O O . LYS A 1 98 ? 2.861 1.744 -15.145 1.00 92.69 98 LYS A O 1
ATOM 762 N N . LEU A 1 99 ? 4.068 -0.044 -14.516 1.00 87.12 99 LEU A N 1
ATOM 763 C CA . LEU A 1 99 ? 5.072 0.740 -13.787 1.00 87.12 99 LEU A CA 1
ATOM 764 C C . LEU A 1 99 ? 5.701 1.840 -14.660 1.00 87.12 99 LEU A C 1
ATOM 766 O O . LEU A 1 99 ? 5.923 2.944 -14.181 1.00 87.12 99 LEU A O 1
ATOM 770 N N . GLU A 1 100 ? 5.942 1.544 -15.937 1.00 86.50 100 GLU A N 1
ATOM 771 C CA . GLU A 1 100 ? 6.541 2.468 -16.909 1.00 86.50 100 GLU A CA 1
ATOM 772 C C . GLU A 1 100 ? 5.652 3.680 -17.236 1.00 86.50 100 GLU A C 1
ATOM 774 O O . GLU A 1 100 ? 6.160 4.729 -17.631 1.00 86.50 100 GLU A O 1
ATOM 779 N N . ASP A 1 101 ? 4.335 3.545 -17.061 1.00 87.00 101 ASP A N 1
ATOM 780 C CA . ASP A 1 101 ? 3.355 4.590 -17.368 1.00 87.00 101 ASP A CA 1
ATOM 781 C C . ASP A 1 101 ? 3.097 5.523 -16.169 1.00 87.00 101 ASP A C 1
ATOM 783 O O . ASP A 1 101 ? 2.518 6.603 -16.328 1.00 87.00 101 ASP A O 1
ATOM 787 N N . LEU A 1 102 ? 3.560 5.137 -14.973 1.00 79.56 102 LEU A N 1
ATOM 788 C CA . LEU A 1 102 ? 3.401 5.917 -13.749 1.00 79.56 102 LEU A CA 1
ATOM 789 C C . LEU A 1 102 ? 4.346 7.129 -13.778 1.00 79.56 102 LEU A C 1
ATOM 791 O O . LEU A 1 102 ? 5.567 6.984 -13.833 1.00 79.56 102 LEU A O 1
ATOM 795 N N . LYS A 1 103 ? 3.763 8.332 -13.744 1.00 61.16 103 LYS A N 1
ATOM 796 C CA . LYS A 1 103 ? 4.472 9.623 -13.701 1.00 61.16 103 LYS A CA 1
ATOM 797 C C . LYS A 1 103 ? 4.510 10.230 -12.307 1.00 61.16 103 LYS A C 1
ATOM 799 O O . LYS A 1 103 ? 3.482 10.130 -11.594 1.00 61.16 103 LYS A O 1
#

Solvent-accessible surface area (backbone atoms only — not comparable to full-atom values): 6247 Å² total; per-residue (Å²): 99,84,63,63,65,98,86,54,83,76,81,45,78,54,60,75,89,41,53,65,48,76,58,99,87,48,76,44,56,70,60,84,61,56,76,74,48,50,66,31,42,33,22,26,55,88,63,50,77,54,30,27,28,69,42,69,44,55,46,98,87,46,75,49,67,50,29,38,30,24,47,32,88,85,46,100,57,72,46,77,44,53,43,88,46,51,66,47,81,71,88,41,34,32,30,65,48,47,74,89,74,65,127

pLDDT: mean 82.85, std 15.97, range [41.94, 96.88]

Nearest PDB structures (foldseek):
  7q7p-assembly1_HHH  TM=7.980E-01  e=4.960E-04  Blastochloris viridis
  5o64-assembly1_H  TM=8.139E-01  e=8.221E-04  Blastochloris viridis
  7q7q-assembly1_HHH  TM=7.872E-01  e=7.246E-04  Blastochloris viridis
  3g7f-assembly1_H  TM=7.930E-01  e=8.757E-04  Blastochloris viridis
  4cas-assembly1_D  TM=7.853E-01  e=9.936E-04  Blastochloris viridis